Protein AF-A0A6L7TIH6-F1 (afdb_monomer_lite)

Foldseek 3Di:
DDLAAEEALQLLQCCLVVVVVNNPVSVVVVVVHQAYEWAPVSVVVNCVSCVVVVHDDDPVSCVRYDHQDDPDDLVVLLVLLVVVHDDPPRLSVGRSSVVSVCVVVVDAYAYEHPDPVSVVSCVVVPHHHD

Structure (mmCIF, N/CA/C/O backbone):
data_AF-A0A6L7TIH6-F1
#
_entry.id   AF-A0A6L7TIH6-F1
#
loop_
_atom_site.group_PDB
_atom_site.id
_atom_site.type_symbol
_atom_site.label_atom_id
_atom_site.label_alt_id
_atom_site.label_comp_id
_atom_site.label_asym_id
_atom_site.label_entity_id
_atom_site.label_seq_id
_atom_site.pdbx_PDB_ins_code
_atom_site.Cartn_x
_atom_site.Cartn_y
_atom_site.Cartn_z
_atom_site.occupancy
_atom_site.B_iso_or_equiv
_atom_site.auth_seq_id
_atom_site.auth_comp_id
_atom_site.auth_asym_id
_atom_site.auth_atom_id
_atom_site.pdbx_PDB_model_num
ATOM 1 N N . MET A 1 1 ? -12.470 -6.393 -12.446 1.00 64.00 1 MET A N 1
ATOM 2 C CA . MET A 1 1 ? -11.884 -5.828 -11.216 1.00 64.00 1 MET A CA 1
ATOM 3 C C . MET A 1 1 ? -10.918 -6.851 -10.653 1.00 64.00 1 MET A C 1
ATOM 5 O O . MET A 1 1 ? -11.279 -8.028 -10.671 1.00 64.00 1 MET A O 1
ATOM 9 N N . PRO A 1 2 ? -9.730 -6.425 -10.196 1.00 80.62 2 PRO A N 1
ATOM 10 C CA . PRO A 1 2 ? -8.792 -7.288 -9.484 1.00 80.62 2 PRO A CA 1
ATOM 11 C C . PRO A 1 2 ? -9.452 -7.928 -8.258 1.00 80.62 2 PRO A C 1
ATOM 13 O O . PRO A 1 2 ? -10.316 -7.313 -7.638 1.00 80.62 2 PRO A O 1
ATOM 16 N N . LEU A 1 3 ? -9.042 -9.146 -7.899 1.00 90.75 3 LEU A N 1
ATOM 17 C CA . LEU A 1 3 ? -9.462 -9.788 -6.643 1.00 90.75 3 LEU A CA 1
ATOM 18 C C . LEU A 1 3 ? -8.572 -9.383 -5.459 1.00 90.75 3 LEU A C 1
ATOM 20 O O . LEU A 1 3 ? -8.936 -9.607 -4.308 1.00 90.75 3 LEU A O 1
ATOM 24 N N . VAL A 1 4 ? -7.406 -8.805 -5.746 1.00 95.81 4 VAL A N 1
ATOM 25 C CA . VAL A 1 4 ? -6.404 -8.408 -4.760 1.00 95.81 4 VAL A CA 1
ATOM 26 C C . VAL A 1 4 ? -6.201 -6.902 -4.835 1.00 95.81 4 VAL A C 1
ATOM 28 O O . VAL A 1 4 ? -6.096 -6.345 -5.932 1.00 95.81 4 VAL A O 1
ATOM 31 N N . ALA A 1 5 ? -6.108 -6.254 -3.680 1.00 97.00 5 ALA A N 1
ATOM 32 C CA . ALA A 1 5 ? -5.701 -4.861 -3.572 1.00 97.00 5 ALA A CA 1
ATOM 33 C C . ALA A 1 5 ? -4.540 -4.709 -2.591 1.00 97.00 5 ALA A C 1
ATOM 35 O O . ALA A 1 5 ? -4.571 -5.255 -1.489 1.00 97.00 5 ALA A O 1
ATOM 36 N N . TYR A 1 6 ? -3.533 -3.938 -2.993 1.00 97.56 6 TYR A N 1
ATOM 37 C CA . TYR A 1 6 ? -2.537 -3.399 -2.085 1.00 97.56 6 TYR A CA 1
ATOM 38 C C . TYR A 1 6 ? -3.112 -2.162 -1.391 1.00 97.56 6 TYR A C 1
ATOM 40 O O . TYR A 1 6 ? -3.638 -1.276 -2.066 1.00 97.56 6 TYR A O 1
ATOM 48 N N . VAL A 1 7 ? -2.998 -2.087 -0.068 1.00 95.50 7 VAL A N 1
ATOM 49 C CA . VAL A 1 7 ? -3.510 -0.976 0.742 1.00 95.50 7 VAL A CA 1
ATOM 50 C C . VAL A 1 7 ? -2.353 -0.294 1.450 1.00 95.50 7 VAL A C 1
ATOM 52 O O . VAL A 1 7 ? -1.555 -0.950 2.121 1.00 95.50 7 VAL A O 1
ATOM 55 N N . ASP A 1 8 ? -2.266 1.023 1.313 1.00 93.38 8 ASP A N 1
ATOM 56 C CA . ASP A 1 8 ? -1.312 1.834 2.061 1.00 93.38 8 ASP A CA 1
ATOM 57 C C . ASP A 1 8 ? -1.929 2.414 3.360 1.00 93.38 8 ASP A C 1
ATOM 59 O O . ASP A 1 8 ? -3.143 2.325 3.582 1.00 93.38 8 ASP A O 1
ATOM 63 N N . PRO A 1 9 ? -1.119 3.025 4.242 1.00 89.00 9 PRO A N 1
ATOM 64 C CA . PRO A 1 9 ? -1.594 3.552 5.519 1.00 89.00 9 PRO A CA 1
ATOM 65 C C . PRO A 1 9 ? -2.586 4.694 5.363 1.00 89.00 9 PRO A C 1
ATOM 67 O O . PRO A 1 9 ? -3.473 4.840 6.199 1.00 89.00 9 PRO A O 1
ATOM 70 N N . SER A 1 10 ? -2.471 5.493 4.300 1.00 88.94 10 SER A N 1
ATOM 71 C CA . SER A 1 10 ? -3.361 6.634 4.082 1.00 88.94 10 SER A CA 1
ATOM 72 C C . SER A 1 10 ? -4.814 6.194 3.890 1.00 88.94 10 SER A C 1
ATOM 74 O O . SER A 1 10 ? -5.719 6.896 4.328 1.00 88.94 10 SER A O 1
ATOM 76 N N . ALA A 1 11 ? -5.047 5.008 3.317 1.00 86.31 11 ALA A N 1
ATOM 77 C CA . ALA A 1 11 ? -6.380 4.432 3.170 1.00 86.31 11 ALA A CA 1
ATOM 78 C C . ALA A 1 11 ? -6.904 3.735 4.434 1.00 86.31 11 ALA A C 1
ATOM 80 O O . ALA A 1 11 ? -8.117 3.607 4.590 1.00 86.31 11 ALA A O 1
ATOM 81 N N . LEU A 1 12 ? -6.023 3.280 5.330 1.00 85.56 12 LEU A N 1
ATOM 82 C CA . LEU A 1 12 ? -6.430 2.523 6.516 1.00 85.56 12 LEU A CA 1
ATOM 83 C C . LEU A 1 12 ? -6.529 3.384 7.783 1.00 85.56 12 LEU A C 1
ATOM 85 O O . LEU A 1 12 ? -7.417 3.146 8.591 1.00 85.56 12 LEU A O 1
ATOM 89 N N . ILE A 1 13 ? -5.664 4.390 7.959 1.00 84.00 13 ILE A N 1
ATOM 90 C CA . ILE A 1 13 ? -5.604 5.234 9.168 1.00 84.00 13 ILE A CA 1
ATOM 91 C C . ILE A 1 13 ? -6.954 5.908 9.484 1.00 84.00 13 ILE A C 1
ATOM 93 O O . ILE A 1 13 ? -7.424 5.743 10.609 1.00 84.00 13 ILE A O 1
ATOM 97 N N . PRO A 1 14 ? -7.622 6.604 8.541 1.00 81.12 14 PRO A N 1
ATOM 98 C CA . PRO A 1 14 ? -8.901 7.256 8.838 1.00 81.12 14 PRO A CA 1
ATOM 99 C C . PRO A 1 14 ? -10.006 6.254 9.193 1.00 81.12 14 PRO A C 1
ATOM 101 O O . PRO A 1 14 ? -10.886 6.543 10.000 1.00 81.12 14 PRO A O 1
ATOM 104 N N . GLU A 1 15 ? -9.954 5.061 8.596 1.00 79.62 15 GLU A N 1
ATOM 105 C CA . GLU A 1 15 ? -10.907 3.982 8.851 1.00 79.62 15 GLU A CA 1
ATOM 106 C C . GLU A 1 15 ? -10.745 3.418 10.270 1.00 79.62 15 GLU A C 1
ATOM 108 O O . GLU A 1 15 ? -11.729 3.268 10.989 1.00 79.62 15 GLU A O 1
ATOM 113 N N . VAL A 1 16 ? -9.510 3.142 10.699 1.00 80.12 16 VAL A N 1
ATOM 114 C CA . VAL A 1 16 ? -9.244 2.529 12.013 1.00 80.12 16 VAL A CA 1
ATOM 115 C C . VAL A 1 16 ? -9.326 3.523 13.171 1.00 80.12 16 VAL A C 1
ATOM 117 O O . VAL A 1 16 ? -9.663 3.113 14.275 1.00 80.12 16 VAL A O 1
ATOM 120 N N . LEU A 1 17 ? -9.064 4.811 12.924 1.00 81.81 17 LEU A N 1
ATOM 121 C CA . LEU A 1 17 ? -9.207 5.885 13.917 1.00 81.81 17 LEU A CA 1
ATOM 122 C C . LEU A 1 17 ? -10.627 6.474 13.968 1.00 81.81 17 LEU A C 1
ATOM 124 O O . LEU A 1 17 ? -10.874 7.456 14.663 1.00 81.81 17 LEU A O 1
ATOM 128 N N . GLY A 1 18 ? -11.583 5.902 13.231 1.00 72.19 18 GLY A N 1
ATOM 129 C CA . GLY A 1 18 ? -12.979 6.311 13.343 1.00 72.19 18 GLY A CA 1
ATOM 130 C C . GLY A 1 18 ? -13.280 7.704 12.772 1.00 72.19 18 GLY A C 1
ATOM 131 O O . GLY A 1 18 ? -14.244 8.343 13.194 1.00 72.19 18 GLY A O 1
ATOM 132 N N . GLU A 1 19 ? -12.546 8.165 11.755 1.00 75.44 19 GLU A N 1
ATOM 133 C CA . GLU A 1 19 ? -12.805 9.456 11.103 1.00 75.44 19 GLU A CA 1
ATOM 134 C C . GLU A 1 19 ? -14.048 9.384 10.188 1.00 75.44 19 GLU A C 1
ATOM 136 O O . GLU A 1 19 ? -13.972 8.993 9.020 1.00 75.44 19 GLU A O 1
ATOM 141 N N . GLU A 1 20 ? -15.220 9.763 10.718 1.00 61.50 20 GLU A N 1
ATOM 142 C CA . GLU A 1 20 ? -16.544 9.593 10.076 1.00 61.50 20 GLU A CA 1
ATOM 143 C C . GLU A 1 20 ? -16.635 10.114 8.628 1.00 61.50 20 GLU A C 1
ATOM 145 O O . GLU A 1 20 ? -17.363 9.553 7.805 1.00 61.50 20 GLU A O 1
ATOM 150 N N . LEU A 1 21 ? -15.886 11.168 8.288 1.00 59.19 21 LEU A N 1
ATOM 151 C CA . LEU A 1 21 ? -15.917 11.793 6.960 1.00 59.19 21 LEU A CA 1
ATOM 152 C C . LEU A 1 21 ? -15.268 10.935 5.860 1.00 59.19 21 LEU A C 1
ATOM 154 O O . LEU A 1 21 ? -15.596 11.120 4.688 1.00 59.19 21 LEU A O 1
ATOM 158 N N . PHE A 1 22 ? -14.400 9.984 6.216 1.00 59.28 22 PHE A N 1
ATOM 159 C CA . PHE A 1 22 ? -13.648 9.155 5.264 1.00 59.28 22 PHE A CA 1
ATOM 160 C C . PHE A 1 22 ? -14.107 7.693 5.212 1.00 59.28 22 PHE A C 1
ATOM 162 O O . PHE A 1 22 ? -13.798 6.990 4.246 1.00 59.28 22 PHE A O 1
ATOM 169 N N . GLN A 1 23 ? -14.891 7.246 6.195 1.00 63.88 23 GLN A N 1
ATOM 170 C CA . GLN A 1 23 ? -15.275 5.840 6.338 1.00 63.88 23 GLN A CA 1
ATOM 171 C C . GLN A 1 23 ? -16.135 5.338 5.175 1.00 63.88 23 GLN A C 1
ATOM 173 O O . GLN A 1 23 ? -15.832 4.318 4.569 1.00 63.88 23 GLN A O 1
ATOM 178 N N . SER A 1 24 ? -17.201 6.047 4.791 1.00 67.19 24 SER A N 1
ATOM 179 C CA . SER A 1 24 ? -18.211 5.439 3.903 1.00 67.19 24 SER A CA 1
ATOM 180 C C . SER A 1 24 ? -17.708 5.098 2.490 1.00 67.19 24 SER A C 1
ATOM 182 O O . SER A 1 24 ? -18.081 4.059 1.938 1.00 67.19 24 SER A O 1
ATOM 184 N N . SER A 1 25 ? -16.848 5.929 1.892 1.00 78.38 25 SER A N 1
ATOM 185 C CA . SER A 1 25 ? -16.284 5.673 0.561 1.00 78.38 25 SER A CA 1
ATOM 186 C C . SER A 1 25 ? -15.065 4.758 0.609 1.00 78.38 25 SER A C 1
ATOM 188 O O . SER A 1 25 ? -14.938 3.874 -0.237 1.00 78.38 25 SER A O 1
ATOM 190 N N . THR A 1 26 ? -14.181 4.940 1.592 1.00 82.12 26 THR A N 1
ATOM 191 C CA . THR A 1 26 ? -12.942 4.160 1.700 1.00 82.12 26 THR A CA 1
ATOM 192 C C . THR A 1 26 ? -13.233 2.736 2.147 1.00 82.12 26 THR A C 1
ATOM 194 O O . THR A 1 26 ? -12.772 1.802 1.492 1.00 82.12 26 THR A O 1
ATOM 197 N N . ARG A 1 27 ? -14.114 2.545 3.139 1.00 83.81 27 ARG A N 1
ATOM 198 C CA . ARG A 1 27 ? -14.630 1.224 3.521 1.00 83.81 27 ARG A CA 1
ATOM 199 C C . ARG A 1 27 ? -15.182 0.472 2.323 1.00 83.81 27 ARG A C 1
ATOM 201 O O . ARG A 1 27 ? -14.835 -0.679 2.103 1.00 83.81 27 ARG A O 1
ATOM 208 N N . ARG A 1 28 ? -15.994 1.139 1.500 1.00 85.94 28 ARG A N 1
ATOM 209 C CA . ARG A 1 28 ? -16.584 0.521 0.309 1.00 85.94 28 ARG A CA 1
ATOM 210 C C . ARG A 1 28 ? -15.529 0.078 -0.705 1.00 85.94 28 ARG A C 1
ATOM 212 O O . ARG A 1 28 ? -15.711 -0.961 -1.333 1.00 85.94 28 ARG A O 1
ATOM 219 N N . ARG A 1 29 ? -14.454 0.856 -0.875 1.00 88.25 29 ARG A N 1
ATOM 220 C CA . ARG A 1 29 ? -13.315 0.489 -1.735 1.00 88.25 29 ARG A CA 1
ATOM 221 C C . ARG A 1 29 ? -12.580 -0.721 -1.166 1.00 88.25 29 ARG A C 1
ATOM 223 O O . ARG A 1 29 ? -12.276 -1.622 -1.931 1.00 88.25 29 ARG A O 1
ATOM 230 N N . LEU A 1 30 ? -12.351 -0.771 0.147 1.00 89.75 30 LEU A N 1
ATOM 231 C CA . LEU A 1 30 ? -11.704 -1.903 0.820 1.00 89.75 30 LEU A CA 1
ATOM 232 C C . LEU A 1 30 ? -12.559 -3.180 0.738 1.00 89.75 30 LEU A C 1
ATOM 234 O O . LEU A 1 30 ? -12.074 -4.217 0.297 1.00 89.75 30 LEU A O 1
ATOM 238 N N . ASP A 1 31 ? -13.849 -3.090 1.067 1.00 90.25 31 ASP A N 1
ATOM 239 C CA . ASP A 1 31 ? -14.795 -4.216 1.057 1.00 90.25 31 ASP A CA 1
ATOM 240 C C . ASP A 1 31 ? -15.034 -4.790 -0.357 1.00 90.25 31 ASP A C 1
ATOM 242 O O . ASP A 1 31 ? -15.547 -5.901 -0.503 1.00 90.25 31 ASP A O 1
ATOM 246 N N . ALA A 1 32 ? -14.669 -4.056 -1.417 1.00 92.06 32 ALA A N 1
ATOM 247 C CA . ALA A 1 32 ? -14.768 -4.535 -2.795 1.00 92.06 32 ALA A CA 1
ATOM 248 C C . ALA A 1 32 ? -13.736 -5.626 -3.136 1.00 92.06 32 ALA A C 1
ATOM 250 O O . ALA A 1 32 ? -13.897 -6.309 -4.152 1.00 92.06 32 ALA A O 1
ATOM 25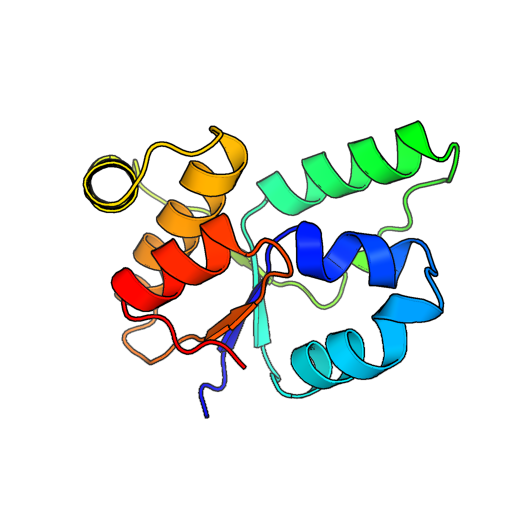1 N N . PHE A 1 33 ? -12.697 -5.802 -2.312 1.00 94.06 33 PHE A N 1
ATOM 252 C CA . PHE A 1 33 ? -11.631 -6.770 -2.552 1.00 94.06 33 PHE A CA 1
ATOM 253 C C . PHE A 1 33 ? -11.648 -7.874 -1.490 1.00 94.06 33 PHE A C 1
ATOM 255 O O . PHE A 1 33 ? -11.516 -7.590 -0.301 1.00 94.06 33 PHE A O 1
ATOM 262 N N . PRO A 1 34 ? -11.747 -9.155 -1.889 1.00 93.19 34 PRO A N 1
ATOM 263 C CA . PRO A 1 34 ? -11.678 -10.268 -0.943 1.00 93.19 34 PRO A CA 1
ATOM 264 C C . PRO A 1 34 ? -10.287 -10.446 -0.318 1.00 93.19 34 PRO A C 1
ATOM 266 O O . PRO A 1 34 ? -10.161 -11.112 0.710 1.00 93.19 34 PRO A O 1
ATOM 269 N N . HIS A 1 35 ? -9.242 -9.890 -0.938 1.00 95.31 35 HIS A N 1
ATOM 270 C CA . HIS A 1 35 ? -7.864 -10.011 -0.478 1.00 95.31 35 HIS A CA 1
ATOM 271 C C . HIS A 1 35 ? -7.197 -8.638 -0.417 1.00 95.31 35 HIS A C 1
ATOM 273 O O . HIS A 1 35 ? -6.866 -8.045 -1.446 1.00 95.31 35 HIS A O 1
ATOM 279 N N . LEU A 1 36 ? -6.981 -8.154 0.803 1.00 96.25 36 LEU A N 1
ATOM 280 C CA . LEU A 1 36 ? -6.238 -6.931 1.076 1.00 96.25 36 LEU A CA 1
ATOM 281 C C . LEU A 1 36 ? -4.816 -7.299 1.491 1.00 96.25 36 LEU A C 1
ATOM 283 O O . LEU A 1 36 ? -4.614 -8.131 2.376 1.00 96.25 36 LEU A O 1
ATOM 287 N N . MET A 1 37 ? -3.837 -6.685 0.837 1.00 97.25 37 MET A N 1
ATOM 288 C CA . MET A 1 37 ? -2.418 -6.942 1.048 1.00 97.25 37 MET A CA 1
ATOM 289 C C . MET A 1 37 ? -1.706 -5.649 1.432 1.00 97.25 37 MET A C 1
ATOM 291 O O . MET A 1 37 ? -2.071 -4.577 0.955 1.00 97.25 37 MET A O 1
ATOM 295 N N . SER A 1 38 ? -0.658 -5.732 2.245 1.00 97.69 38 SER A N 1
ATOM 296 C CA . SER A 1 38 ? 0.240 -4.595 2.475 1.00 97.69 38 SER A CA 1
ATOM 297 C C . SER A 1 38 ? 1.641 -5.045 2.884 1.00 97.69 38 SER A C 1
ATOM 299 O O . SER A 1 38 ? 1.880 -6.231 3.116 1.00 97.69 38 SER A O 1
ATOM 301 N N . SER A 1 39 ? 2.584 -4.107 2.955 1.00 96.38 39 SER A N 1
ATOM 302 C CA . SER A 1 39 ? 3.874 -4.350 3.608 1.00 96.38 39 SER A CA 1
ATOM 303 C C . SER A 1 39 ? 3.688 -4.397 5.126 1.00 96.38 39 SER A C 1
ATOM 305 O O . SER A 1 39 ? 2.778 -3.782 5.674 1.00 96.38 39 SER A O 1
ATOM 307 N N . ASP A 1 40 ? 4.588 -5.081 5.823 1.00 91.06 40 ASP A N 1
ATOM 308 C CA . ASP A 1 40 ? 4.678 -5.041 7.289 1.00 91.06 40 ASP A CA 1
ATOM 309 C C . ASP A 1 40 ? 4.975 -3.632 7.840 1.00 91.06 40 ASP A C 1
ATOM 311 O O . ASP A 1 40 ? 4.678 -3.329 8.996 1.00 91.06 40 ASP A O 1
ATOM 315 N N . PHE A 1 41 ? 5.494 -2.739 6.994 1.00 94.19 41 PHE A N 1
ATOM 316 C CA . PHE A 1 41 ? 5.704 -1.331 7.321 1.00 94.19 41 PHE A CA 1
ATOM 317 C C . PHE A 1 41 ? 4.400 -0.594 7.671 1.00 94.19 41 PHE A C 1
ATOM 319 O O . PHE A 1 41 ? 4.409 0.247 8.572 1.00 94.19 41 PHE A O 1
ATOM 326 N N . LEU A 1 42 ? 3.272 -0.995 7.068 1.00 94.69 42 LEU A N 1
ATOM 327 C CA . LEU A 1 42 ? 1.946 -0.459 7.389 1.00 94.69 42 LEU A CA 1
ATOM 328 C C . LEU A 1 42 ? 1.633 -0.574 8.889 1.00 94.69 42 LEU A C 1
ATOM 330 O O . LEU A 1 42 ? 1.110 0.367 9.481 1.00 94.69 42 LEU A O 1
ATOM 334 N N . GLU A 1 43 ? 1.957 -1.702 9.532 1.00 93.38 43 GLU A N 1
ATOM 335 C CA . GLU A 1 43 ? 1.675 -1.879 10.962 1.00 93.38 43 GLU A CA 1
ATOM 336 C C . GLU A 1 43 ? 2.464 -0.876 11.815 1.00 93.38 43 GLU A C 1
ATOM 338 O O . GLU A 1 43 ? 1.932 -0.320 12.780 1.00 93.38 43 GLU A O 1
ATOM 343 N N . ALA A 1 44 ? 3.719 -0.604 11.450 1.00 93.19 44 ALA A N 1
ATOM 344 C CA . ALA A 1 44 ? 4.534 0.386 12.145 1.00 93.19 44 ALA A CA 1
ATOM 345 C C . ALA A 1 44 ? 3.919 1.789 12.032 1.00 93.19 44 ALA A C 1
ATOM 347 O O . ALA A 1 44 ? 3.835 2.504 13.033 1.00 93.19 44 ALA A O 1
ATOM 348 N N . GLU A 1 45 ? 3.439 2.165 10.848 1.00 95.12 45 GLU A N 1
ATOM 349 C CA . GLU A 1 45 ? 2.789 3.458 10.620 1.00 95.12 45 GLU A CA 1
ATOM 350 C C . GLU A 1 45 ? 1.473 3.589 11.384 1.00 95.12 45 GLU A C 1
ATOM 352 O O . GLU A 1 45 ? 1.241 4.615 12.026 1.00 95.12 45 GLU A O 1
ATOM 357 N N . LEU A 1 46 ? 0.657 2.533 11.412 1.00 93.25 46 LEU A N 1
ATOM 358 C CA . LEU A 1 46 ? -0.566 2.510 12.211 1.00 93.25 46 LEU A CA 1
ATOM 359 C C . LEU A 1 46 ? -0.251 2.671 13.698 1.00 93.25 46 LEU A C 1
ATOM 361 O O . LEU A 1 46 ? -0.828 3.526 14.361 1.00 93.25 46 LEU A O 1
ATOM 365 N N . ARG A 1 47 ? 0.715 1.922 14.236 1.00 93.31 47 ARG A N 1
ATOM 366 C CA . ARG A 1 47 ? 1.117 2.049 15.647 1.00 93.31 47 ARG A CA 1
ATOM 367 C C . ARG A 1 47 ? 1.588 3.462 15.993 1.00 93.31 47 ARG A C 1
ATOM 369 O O . ARG A 1 47 ? 1.292 3.948 17.084 1.00 93.31 47 ARG A O 1
ATOM 376 N N . VAL A 1 48 ? 2.298 4.129 15.081 1.00 93.81 48 VAL A N 1
ATOM 377 C CA . VAL A 1 48 ? 2.696 5.536 15.245 1.00 93.81 48 VAL A CA 1
ATOM 378 C C . VAL A 1 48 ? 1.476 6.459 15.235 1.00 93.81 48 VAL A C 1
ATOM 380 O O . VAL A 1 48 ? 1.401 7.347 16.084 1.00 93.81 48 VAL A O 1
ATOM 383 N N . ALA A 1 49 ? 0.517 6.241 14.332 1.00 92.12 49 ALA A N 1
ATOM 384 C CA . ALA A 1 49 ? -0.720 7.017 14.268 1.00 92.12 49 ALA A CA 1
ATOM 385 C C . ALA A 1 49 ? -1.543 6.882 15.562 1.00 92.12 49 ALA A C 1
ATOM 387 O O . ALA A 1 49 ? -1.809 7.889 16.210 1.00 92.12 49 ALA A O 1
ATOM 388 N N . PHE A 1 50 ? -1.820 5.656 16.019 1.00 92.12 50 PHE A N 1
ATOM 389 C CA . PHE A 1 50 ? -2.502 5.400 17.298 1.00 92.12 50 PHE A CA 1
ATOM 390 C C . PHE A 1 50 ? -1.778 6.062 18.472 1.00 92.12 50 PHE A C 1
ATOM 392 O O . PHE A 1 50 ? -2.386 6.733 19.304 1.00 92.12 50 PHE A O 1
ATOM 399 N N . LYS A 1 51 ? -0.442 5.954 18.513 1.00 94.31 51 LYS A N 1
ATOM 400 C CA . LYS A 1 51 ? 0.347 6.594 19.568 1.00 94.31 51 LYS A CA 1
ATOM 401 C C . LYS A 1 51 ? 0.218 8.119 19.554 1.00 94.31 51 LYS A C 1
ATOM 403 O O . LYS A 1 51 ? 0.216 8.722 20.629 1.00 94.31 51 LYS A O 1
ATOM 408 N N . ARG A 1 52 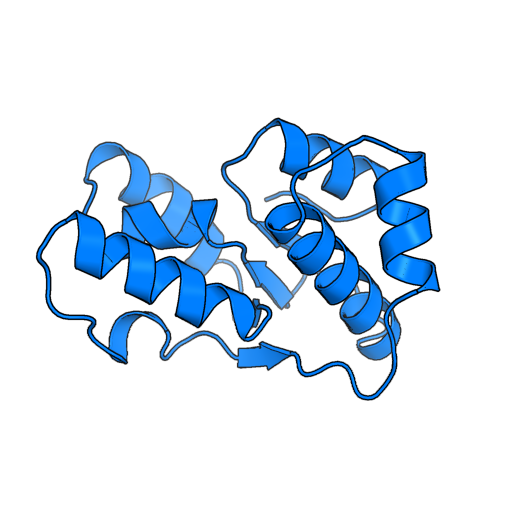? 0.145 8.734 18.369 1.00 93.00 52 ARG A N 1
ATOM 409 C CA . ARG A 1 52 ? -0.037 10.182 18.199 1.00 93.00 52 ARG A CA 1
ATOM 410 C C . ARG A 1 52 ? -1.408 10.633 18.699 1.00 93.00 52 ARG A C 1
ATOM 412 O O . ARG A 1 52 ? -1.466 11.640 19.399 1.00 93.00 52 ARG A O 1
ATOM 419 N N . GLU A 1 53 ? -2.448 9.855 18.414 1.00 91.25 53 GLU A N 1
ATOM 420 C CA . GLU A 1 53 ? -3.820 10.123 18.870 1.00 91.25 53 GLU A CA 1
ATOM 421 C C . GLU A 1 53 ? -4.083 9.687 20.324 1.00 91.25 53 GLU A C 1
ATOM 423 O O . GLU A 1 53 ? -5.158 9.920 20.862 1.00 91.25 53 GLU A O 1
ATOM 428 N N . GLN A 1 54 ? -3.075 9.125 21.003 1.00 93.38 54 GLN A N 1
ATOM 429 C CA . GLN A 1 54 ? -3.173 8.618 22.379 1.00 93.38 54 GLN A CA 1
ATOM 430 C C . GLN A 1 54 ? -4.192 7.481 22.543 1.00 93.38 54 GLN A C 1
ATOM 432 O O . GLN A 1 54 ? -4.753 7.295 23.622 1.00 93.38 54 GLN A O 1
ATOM 437 N N . GLU A 1 55 ? -4.372 6.690 21.490 1.00 91.25 55 GLU A N 1
ATOM 438 C CA . GLU A 1 55 ? -5.220 5.505 21.481 1.00 91.25 55 GLU A CA 1
ATOM 439 C C . GLU A 1 55 ? -4.388 4.222 21.608 1.00 91.25 55 GLU A C 1
ATOM 441 O O . GLU A 1 55 ? -3.207 4.167 21.238 1.00 91.25 55 GLU A O 1
ATOM 446 N N . ASP A 1 56 ? -5.011 3.168 22.131 1.00 91.12 56 ASP A N 1
ATOM 447 C CA . ASP A 1 56 ? -4.403 1.843 22.192 1.00 91.12 56 ASP A CA 1
ATOM 448 C C . ASP A 1 56 ? -4.545 1.141 20.839 1.00 91.12 56 ASP A C 1
ATOM 450 O O . ASP A 1 56 ? -5.637 1.032 20.286 1.00 91.12 56 ASP A O 1
ATOM 454 N N . PHE A 1 57 ? -3.433 0.630 20.309 1.00 90.56 57 PHE A N 1
ATOM 455 C CA . PHE A 1 57 ? -3.449 -0.112 19.051 1.00 90.56 57 PHE A CA 1
ATOM 456 C C . PHE A 1 57 ? -4.183 -1.447 19.214 1.00 90.56 57 PHE A C 1
ATOM 458 O O . PHE A 1 57 ? -3.673 -2.370 19.858 1.00 90.56 57 PHE A O 1
ATOM 465 N N . ASP A 1 58 ? -5.343 -1.568 18.573 1.00 86.81 58 ASP A N 1
ATOM 466 C CA . ASP A 1 58 ? -6.070 -2.827 18.471 1.00 86.81 58 ASP A CA 1
ATOM 467 C C . ASP A 1 58 ? -5.571 -3.641 17.271 1.00 86.81 58 ASP A C 1
ATOM 469 O O . ASP A 1 58 ? -5.712 -3.240 16.115 1.00 86.81 58 ASP A O 1
ATOM 473 N N . THR A 1 59 ? -5.038 -4.833 17.543 1.00 87.44 59 THR A N 1
ATOM 474 C CA . THR A 1 59 ? -4.613 -5.796 16.514 1.00 87.44 59 THR A CA 1
ATOM 475 C C . THR A 1 59 ? -5.736 -6.222 15.564 1.00 87.44 59 THR A C 1
ATOM 477 O O . THR A 1 59 ? -5.453 -6.654 14.445 1.00 87.44 59 THR A O 1
ATOM 480 N N . SER A 1 60 ? -7.006 -6.086 15.963 1.00 88.88 60 SER A N 1
ATOM 481 C CA . SER A 1 60 ? -8.145 -6.355 15.083 1.00 88.88 60 SER A CA 1
ATOM 482 C C . SER A 1 60 ? -8.175 -5.416 13.866 1.00 88.88 60 SER A C 1
ATOM 484 O O . SER A 1 60 ? -8.607 -5.841 12.791 1.00 88.88 60 SER A O 1
ATOM 486 N N . SER A 1 61 ? -7.596 -4.213 13.993 1.00 84.75 61 SER A N 1
ATOM 487 C CA . SER A 1 61 ? -7.512 -3.175 12.951 1.00 84.75 61 SER A CA 1
ATOM 488 C C . SER A 1 61 ? -6.774 -3.616 11.686 1.00 84.75 61 SER A C 1
ATOM 490 O O . SER A 1 61 ? -6.962 -3.028 10.627 1.00 84.75 61 SER A O 1
ATOM 492 N N . VAL A 1 62 ? -5.934 -4.652 11.780 1.00 90.06 62 VAL A N 1
ATOM 493 C CA . VAL A 1 62 ? -5.155 -5.201 10.655 1.00 90.06 62 VAL A CA 1
ATOM 494 C C . VAL A 1 62 ? -5.460 -6.674 10.382 1.00 90.06 62 VAL A C 1
ATOM 496 O O . VAL A 1 62 ? -4.801 -7.306 9.564 1.00 90.06 62 VAL A O 1
ATOM 499 N N . SER A 1 63 ? -6.470 -7.244 11.044 1.00 89.31 63 SER A N 1
ATOM 500 C CA . SER A 1 63 ? -6.773 -8.683 10.974 1.00 89.31 63 SER A CA 1
ATOM 501 C C . SER A 1 63 ? -7.209 -9.178 9.587 1.00 89.31 63 SER A C 1
ATOM 503 O O . SER A 1 63 ? -7.079 -10.365 9.293 1.00 89.31 63 SER A O 1
ATOM 505 N N . SER A 1 64 ? -7.708 -8.283 8.732 1.00 90.44 64 SER A N 1
ATOM 506 C CA . SER A 1 64 ? -8.093 -8.568 7.346 1.00 90.44 64 SER A CA 1
ATOM 507 C C . SER A 1 64 ? -6.958 -8.375 6.335 1.00 90.44 64 SER A C 1
ATOM 509 O O . SER A 1 64 ? -7.138 -8.704 5.161 1.00 90.44 64 SER A O 1
ATOM 511 N N . ILE A 1 65 ? -5.808 -7.845 6.766 1.00 94.81 65 ILE A N 1
ATOM 512 C CA . ILE A 1 65 ? -4.656 -7.575 5.906 1.00 94.81 65 ILE A CA 1
ATOM 513 C C . ILE A 1 65 ? -3.729 -8.788 5.913 1.00 94.81 65 ILE A C 1
ATOM 515 O O . ILE A 1 65 ? -3.296 -9.263 6.964 1.00 94.81 65 ILE A O 1
ATOM 519 N N . ALA A 1 66 ? -3.384 -9.273 4.725 1.00 95.88 66 ALA A N 1
ATOM 520 C CA . ALA A 1 66 ? -2.300 -10.225 4.550 1.00 95.88 66 ALA A CA 1
ATOM 521 C C . ALA A 1 66 ? -0.985 -9.495 4.231 1.00 95.88 66 ALA A C 1
ATOM 523 O O . ALA A 1 66 ? -0.934 -8.513 3.491 1.00 95.88 66 ALA A O 1
ATOM 524 N N . TRP A 1 67 ? 0.102 -9.988 4.817 1.00 96.69 67 TRP A N 1
ATOM 525 C CA . TRP A 1 67 ? 1.389 -9.300 4.816 1.00 96.69 67 TRP A CA 1
ATOM 526 C C . TRP A 1 67 ? 2.303 -9.797 3.700 1.00 96.69 67 TRP A C 1
ATOM 528 O O . TRP A 1 67 ? 2.503 -11.003 3.524 1.00 96.69 67 TRP A O 1
ATOM 538 N N . ILE A 1 68 ? 2.897 -8.859 2.971 1.00 97.19 68 ILE A N 1
ATOM 539 C CA . ILE A 1 68 ? 3.907 -9.125 1.952 1.00 97.19 68 ILE A CA 1
ATOM 540 C C . ILE A 1 68 ? 5.288 -8.981 2.588 1.00 97.19 68 ILE A C 1
ATOM 542 O O . ILE A 1 68 ? 5.654 -7.907 3.060 1.00 97.19 68 ILE A O 1
ATOM 546 N N . PHE A 1 69 ? 6.077 -10.053 2.516 1.00 95.75 69 PHE A N 1
ATOM 547 C CA . PHE A 1 69 ? 7.475 -10.076 2.940 1.00 95.75 69 PHE A CA 1
ATOM 548 C C . PHE A 1 69 ? 8.373 -10.343 1.728 1.00 95.75 69 PHE A C 1
ATOM 550 O O . PHE A 1 69 ? 8.490 -11.497 1.297 1.00 95.75 69 PHE A O 1
ATOM 557 N N . PRO A 1 70 ? 9.001 -9.306 1.144 1.00 95.12 70 PRO A N 1
ATOM 558 C CA . PRO A 1 70 ? 9.923 -9.492 0.035 1.00 95.12 70 PRO A CA 1
ATOM 559 C C . PRO A 1 70 ? 11.070 -10.427 0.426 1.00 95.12 70 PRO A C 1
ATOM 561 O O . PRO A 1 70 ? 11.815 -10.176 1.370 1.00 95.12 70 PRO A O 1
ATOM 564 N N . ASN A 1 71 ? 11.235 -11.518 -0.321 1.00 94.81 71 ASN A N 1
ATOM 565 C CA . ASN A 1 71 ? 12.294 -12.509 -0.089 1.00 94.81 71 ASN A CA 1
ATOM 566 C C . ASN A 1 71 ? 13.634 -12.127 -0.745 1.00 94.81 71 ASN A C 1
ATOM 568 O O . ASN A 1 71 ? 14.590 -12.904 -0.728 1.00 94.81 71 ASN A O 1
ATOM 572 N N . ARG A 1 72 ? 13.695 -10.937 -1.341 1.00 96.31 72 ARG A N 1
ATOM 573 C CA . ARG A 1 72 ? 14.881 -10.331 -1.934 1.00 96.31 72 ARG A CA 1
ATOM 574 C C . ARG A 1 72 ? 14.846 -8.824 -1.731 1.00 96.31 72 ARG A C 1
ATOM 576 O O . ARG A 1 72 ? 13.819 -8.246 -1.386 1.00 96.31 72 ARG A O 1
ATOM 583 N N . ARG A 1 73 ? 15.978 -8.184 -2.012 1.00 97.31 73 ARG A N 1
ATOM 584 C CA . ARG A 1 73 ? 16.036 -6.727 -2.126 1.00 97.31 73 ARG A CA 1
ATOM 585 C C . ARG A 1 73 ? 15.104 -6.248 -3.245 1.00 97.31 73 ARG A C 1
ATOM 587 O O . ARG A 1 73 ? 14.984 -6.912 -4.278 1.00 97.31 73 ARG A O 1
ATOM 594 N N . MET A 1 74 ? 14.489 -5.088 -3.034 1.00 97.44 74 MET A N 1
ATOM 595 C CA . MET A 1 74 ? 13.579 -4.438 -3.985 1.00 97.44 74 MET A CA 1
ATOM 596 C C . MET A 1 74 ? 14.271 -3.314 -4.776 1.00 97.44 74 MET A C 1
ATOM 598 O O . MET A 1 74 ? 13.687 -2.264 -5.022 1.00 97.44 74 MET A O 1
ATOM 602 N N . ASP A 1 75 ? 15.563 -3.477 -5.092 1.00 97.94 75 ASP A N 1
ATOM 603 C CA . ASP A 1 75 ? 16.369 -2.410 -5.705 1.00 97.94 75 ASP A CA 1
ATOM 604 C C . ASP A 1 75 ? 15.788 -1.966 -7.062 1.00 97.94 75 ASP A C 1
ATOM 606 O O . ASP A 1 75 ? 15.731 -0.772 -7.349 1.00 97.94 75 ASP A O 1
ATOM 610 N N . ALA A 1 76 ? 15.309 -2.919 -7.871 1.00 97.81 76 ALA A N 1
ATOM 611 C CA . ALA A 1 76 ? 14.716 -2.642 -9.178 1.00 97.81 76 ALA A CA 1
ATOM 612 C C . ALA A 1 76 ? 13.367 -1.919 -9.058 1.00 97.81 76 ALA A C 1
ATOM 614 O O . ALA A 1 76 ? 13.088 -0.988 -9.808 1.00 97.81 76 ALA A O 1
ATOM 615 N N . GLU A 1 77 ? 12.536 -2.317 -8.100 1.00 98.38 77 GLU A N 1
ATOM 616 C CA . GLU A 1 77 ? 11.232 -1.711 -7.862 1.00 98.38 77 GLU A CA 1
ATOM 617 C C . GLU A 1 77 ? 11.368 -0.297 -7.309 1.00 98.38 77 GLU A C 1
ATOM 619 O O . GLU A 1 77 ? 10.712 0.616 -7.802 1.00 98.38 77 GLU A O 1
ATOM 624 N N . MET A 1 78 ? 12.260 -0.094 -6.334 1.00 98.50 78 MET A N 1
ATOM 625 C CA . MET A 1 78 ? 12.541 1.236 -5.794 1.00 98.50 78 MET A CA 1
ATOM 626 C C . MET A 1 78 ? 13.080 2.174 -6.879 1.00 98.50 78 MET A C 1
ATOM 628 O O . MET A 1 78 ? 12.647 3.321 -6.949 1.00 98.50 78 MET A O 1
ATOM 632 N N . ALA A 1 79 ? 13.970 1.689 -7.755 1.00 98.12 79 ALA A N 1
ATOM 633 C CA . ALA A 1 79 ? 14.455 2.472 -8.890 1.00 98.12 79 ALA A CA 1
ATOM 634 C C . ALA A 1 79 ? 13.309 2.882 -9.829 1.00 98.12 79 ALA A C 1
ATOM 636 O O . ALA A 1 79 ? 13.177 4.063 -10.129 1.00 98.12 79 ALA A O 1
ATOM 637 N N . ARG A 1 80 ? 12.428 1.945 -10.210 1.00 97.94 80 ARG A N 1
ATOM 638 C CA . ARG A 1 80 ? 11.262 2.229 -11.070 1.00 97.94 80 ARG A CA 1
ATOM 639 C C . ARG A 1 80 ? 10.305 3.256 -10.462 1.00 97.94 80 ARG A C 1
ATOM 641 O O . ARG A 1 80 ? 9.778 4.094 -11.182 1.00 97.94 80 ARG A O 1
ATOM 648 N N . VAL A 1 81 ? 10.076 3.206 -9.150 1.00 98.06 81 VAL A N 1
ATOM 649 C CA . VAL A 1 81 ? 9.248 4.207 -8.453 1.00 98.06 81 VAL A CA 1
ATOM 650 C C . VAL A 1 81 ? 9.893 5.594 -8.536 1.00 98.06 81 VAL A C 1
ATOM 652 O O . VAL A 1 81 ? 9.224 6.576 -8.855 1.00 98.06 81 VAL A O 1
ATOM 655 N N . LEU A 1 82 ? 11.197 5.670 -8.270 1.00 97.75 82 LEU A N 1
ATOM 656 C CA . LEU A 1 82 ? 11.948 6.927 -8.228 1.00 97.75 82 LEU A CA 1
ATOM 657 C C . LEU A 1 82 ? 12.231 7.524 -9.615 1.00 97.75 82 LEU A C 1
ATOM 659 O O . LEU A 1 82 ? 12.505 8.718 -9.708 1.00 97.75 82 LEU A O 1
ATOM 663 N N . GLU A 1 83 ? 12.141 6.732 -10.685 1.00 97.81 83 GLU A N 1
ATOM 664 C CA . GLU A 1 83 ? 12.169 7.230 -12.068 1.00 97.81 83 GLU A CA 1
ATOM 665 C C . GLU A 1 83 ? 10.957 8.117 -12.397 1.00 97.81 83 GLU A C 1
ATOM 667 O O . GLU A 1 83 ? 11.065 8.993 -13.254 1.00 97.81 83 GLU A O 1
ATOM 672 N N . ILE A 1 84 ? 9.824 7.913 -11.715 1.00 97.56 84 ILE A N 1
ATOM 673 C CA . ILE A 1 84 ? 8.582 8.663 -11.943 1.00 97.56 84 ILE A CA 1
ATOM 674 C C . ILE A 1 84 ? 8.539 9.931 -11.083 1.00 97.56 84 ILE A C 1
ATOM 676 O O . ILE A 1 84 ? 8.282 11.022 -11.588 1.00 97.56 84 ILE A O 1
ATOM 680 N N . SER A 1 85 ? 8.775 9.804 -9.773 1.00 95.75 85 SER A N 1
ATOM 681 C CA . SER A 1 85 ? 8.717 10.936 -8.843 1.00 95.75 85 SER A CA 1
ATOM 682 C C . SER A 1 85 ? 9.607 10.718 -7.628 1.00 95.75 85 SER A C 1
ATOM 684 O O . SER A 1 85 ? 9.727 9.612 -7.102 1.00 95.75 85 SER A O 1
ATOM 686 N N . GLU A 1 86 ? 10.136 11.819 -7.097 1.00 94.81 86 GLU A N 1
ATOM 687 C CA . GLU A 1 86 ? 10.658 11.842 -5.735 1.00 94.81 86 GLU A CA 1
ATOM 688 C C . GLU A 1 86 ? 9.492 11.697 -4.744 1.00 94.81 86 GLU A C 1
ATOM 690 O O . GLU A 1 86 ? 8.474 12.389 -4.849 1.00 94.81 86 GLU A O 1
ATOM 695 N N . LEU A 1 87 ? 9.623 10.760 -3.806 1.00 95.25 87 LEU A N 1
ATOM 696 C CA . LEU A 1 87 ? 8.622 10.420 -2.797 1.00 95.25 87 LEU A CA 1
ATOM 697 C C . LEU A 1 87 ? 9.306 10.200 -1.444 1.00 95.25 87 LEU A C 1
ATOM 699 O O . LEU A 1 87 ? 10.513 9.964 -1.370 1.00 95.25 87 LEU A O 1
ATOM 703 N N . SER A 1 88 ? 8.531 10.237 -0.357 1.00 95.81 88 SER A N 1
ATOM 704 C CA . SER A 1 88 ? 9.066 9.876 0.958 1.00 95.81 88 SER A CA 1
ATOM 705 C C . SER A 1 88 ? 9.472 8.391 0.997 1.00 95.81 88 SER A C 1
ATOM 707 O O . SER A 1 88 ? 8.885 7.576 0.278 1.00 95.81 88 SER A O 1
ATOM 709 N N . PRO A 1 89 ? 10.424 7.997 1.865 1.00 96.44 89 PRO A N 1
ATOM 710 C CA . PRO A 1 89 ? 10.862 6.603 1.966 1.00 96.44 89 PRO A CA 1
ATOM 711 C C . PRO A 1 89 ? 9.719 5.605 2.201 1.00 96.44 89 PRO A C 1
ATOM 713 O O . PRO A 1 89 ? 9.733 4.522 1.626 1.00 96.44 89 PRO A O 1
ATOM 716 N N . ALA A 1 90 ? 8.710 5.988 2.990 1.00 95.31 90 ALA A N 1
AT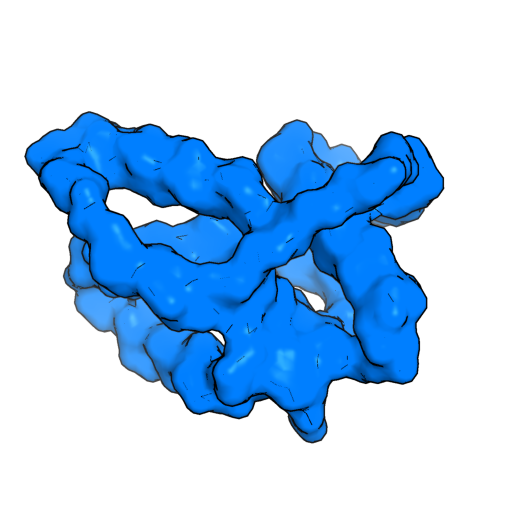OM 717 C CA . ALA A 1 90 ? 7.521 5.175 3.247 1.00 95.31 90 ALA A CA 1
ATOM 718 C C . ALA A 1 90 ? 6.732 4.892 1.959 1.00 95.31 90 ALA A C 1
ATOM 720 O O . ALA A 1 90 ? 6.456 3.742 1.625 1.00 95.31 90 ALA A O 1
ATOM 721 N N . ARG A 1 91 ? 6.441 5.939 1.177 1.00 96.44 91 ARG A N 1
ATOM 722 C CA . ARG A 1 91 ? 5.699 5.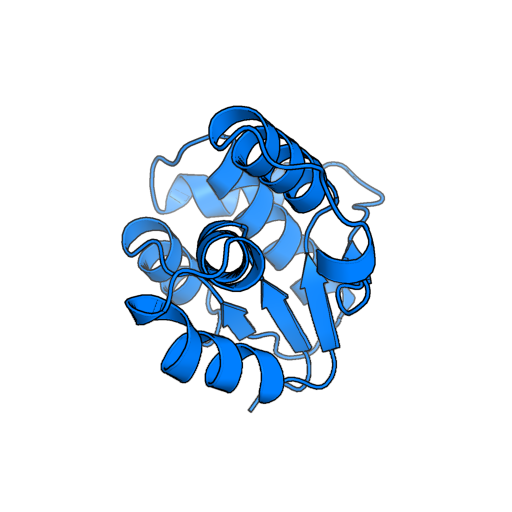806 -0.084 1.00 96.44 91 ARG A CA 1
ATOM 723 C C . ARG A 1 91 ? 6.481 4.993 -1.117 1.00 96.44 91 ARG A C 1
ATOM 725 O O . ARG A 1 91 ? 5.902 4.146 -1.796 1.00 96.44 91 ARG A O 1
ATOM 732 N N . VAL A 1 92 ? 7.801 5.200 -1.196 1.00 97.94 92 VAL A N 1
ATOM 733 C CA . VAL A 1 92 ? 8.689 4.375 -2.034 1.00 97.94 92 VAL A CA 1
ATOM 734 C C . VAL A 1 92 ? 8.602 2.909 -1.620 1.00 97.94 92 VAL A C 1
ATOM 736 O O . VAL A 1 92 ? 8.454 2.044 -2.479 1.00 97.94 92 VAL A O 1
ATOM 739 N N . TRP A 1 93 ? 8.640 2.624 -0.316 1.00 97.69 93 TRP A N 1
ATOM 740 C CA . TRP A 1 93 ? 8.551 1.262 0.204 1.00 97.69 93 TRP A CA 1
ATOM 741 C C . TRP A 1 93 ? 7.225 0.582 -0.153 1.00 97.69 93 TRP A C 1
ATOM 743 O O . TRP A 1 93 ? 7.233 -0.562 -0.614 1.00 97.69 93 TRP A O 1
ATOM 753 N N . HIS A 1 94 ? 6.094 1.278 -0.006 1.00 98.06 94 HIS A N 1
ATOM 754 C CA . HIS A 1 94 ? 4.779 0.736 -0.360 1.00 98.06 94 HIS A CA 1
ATOM 755 C C . HIS A 1 94 ? 4.654 0.417 -1.849 1.00 98.06 94 HIS A C 1
ATOM 757 O O . HIS A 1 94 ? 4.301 -0.707 -2.210 1.00 98.06 94 HIS A O 1
ATOM 763 N N . LEU A 1 95 ? 4.994 1.369 -2.720 1.00 98.12 95 LEU A N 1
ATOM 764 C CA . LEU A 1 95 ? 4.925 1.165 -4.168 1.00 98.12 95 LEU A CA 1
ATOM 765 C C . LEU A 1 95 ? 5.902 0.078 -4.635 1.00 98.12 95 LEU A C 1
ATOM 767 O O . LEU A 1 95 ? 5.538 -0.762 -5.457 1.00 98.12 95 LEU A O 1
ATOM 771 N N . ALA A 1 96 ? 7.114 0.040 -4.075 1.00 98.19 96 ALA A N 1
ATOM 772 C CA . ALA A 1 96 ? 8.088 -0.995 -4.399 1.00 98.19 96 ALA A CA 1
ATOM 773 C C . ALA A 1 96 ? 7.613 -2.389 -3.961 1.00 98.19 96 ALA A C 1
ATOM 775 O O . ALA A 1 96 ? 7.741 -3.352 -4.716 1.00 98.19 96 ALA A O 1
ATOM 776 N N . THR A 1 97 ? 7.000 -2.494 -2.778 1.00 98.38 97 THR A N 1
ATOM 777 C CA . THR A 1 97 ? 6.420 -3.754 -2.290 1.00 98.38 97 THR A CA 1
ATOM 778 C C . THR A 1 97 ? 5.253 -4.204 -3.164 1.00 98.38 97 THR A C 1
ATOM 780 O O . THR A 1 97 ? 5.142 -5.390 -3.483 1.00 98.38 97 THR A O 1
ATOM 783 N N . ALA A 1 98 ? 4.397 -3.272 -3.588 1.00 97.94 98 ALA A N 1
ATOM 784 C CA . ALA A 1 98 ? 3.298 -3.568 -4.495 1.00 97.94 98 ALA A CA 1
ATOM 785 C C . ALA A 1 98 ? 3.803 -4.060 -5.860 1.00 97.94 98 ALA A C 1
ATOM 787 O O . ALA A 1 98 ? 3.282 -5.047 -6.377 1.00 97.94 98 ALA A O 1
ATOM 788 N N . LEU A 1 99 ? 4.849 -3.438 -6.418 1.00 97.44 99 LEU A N 1
ATOM 789 C CA . LEU A 1 99 ? 5.488 -3.894 -7.658 1.00 97.44 99 LEU A CA 1
ATOM 790 C C . LEU A 1 99 ? 6.047 -5.306 -7.505 1.00 97.44 99 LEU A C 1
ATOM 792 O O . LEU A 1 99 ? 5.675 -6.189 -8.278 1.00 97.44 99 LEU A O 1
ATOM 796 N N . PHE A 1 100 ? 6.856 -5.533 -6.468 1.00 97.81 100 PHE A N 1
ATOM 797 C CA . PHE A 1 100 ? 7.425 -6.844 -6.164 1.00 97.81 100 PHE A CA 1
ATOM 798 C C . PHE A 1 100 ? 6.333 -7.917 -6.110 1.00 97.81 100 PHE A C 1
ATOM 800 O O . PHE A 1 100 ? 6.438 -8.968 -6.742 1.00 97.81 100 PHE A O 1
ATOM 807 N N . PHE A 1 101 ? 5.253 -7.643 -5.376 1.00 97.19 101 PHE A N 1
ATOM 808 C CA . PHE A 1 101 ? 4.184 -8.613 -5.206 1.00 97.19 101 PHE A CA 1
ATOM 809 C C . PHE A 1 101 ? 3.344 -8.802 -6.470 1.00 97.19 101 PHE A C 1
ATOM 811 O O . PHE A 1 101 ? 2.947 -9.927 -6.753 1.00 97.19 101 PHE A O 1
ATOM 818 N N . SER A 1 102 ? 3.119 -7.751 -7.263 1.00 95.38 102 SER A N 1
ATOM 819 C CA . SER A 1 102 ? 2.403 -7.864 -8.541 1.00 95.38 102 SER A CA 1
ATOM 820 C C . SER A 1 102 ? 3.102 -8.823 -9.512 1.00 95.38 102 SER A C 1
ATOM 822 O O . SER A 1 102 ? 2.443 -9.634 -10.164 1.00 95.38 102 SER A O 1
ATOM 824 N N . GLU A 1 103 ? 4.440 -8.810 -9.539 1.00 93.12 103 GLU A N 1
ATOM 825 C CA . GLU A 1 103 ? 5.241 -9.731 -10.351 1.00 93.12 103 GLU A CA 1
ATOM 826 C C . GLU A 1 103 ? 5.131 -11.177 -9.848 1.00 93.12 103 GLU A C 1
ATOM 828 O O . GLU A 1 103 ? 5.012 -12.109 -10.645 1.00 93.12 103 GLU A O 1
ATOM 833 N N . VAL A 1 104 ? 5.124 -11.374 -8.525 1.00 92.88 104 VAL A N 1
ATOM 834 C CA . VAL A 1 104 ? 4.947 -12.696 -7.899 1.00 92.88 104 VAL A CA 1
ATOM 835 C C . VAL A 1 104 ? 3.542 -13.247 -8.141 1.00 92.88 104 VAL A C 1
ATOM 837 O O . VAL A 1 104 ? 3.386 -14.433 -8.430 1.00 92.88 104 VAL A O 1
ATOM 840 N N . LEU A 1 105 ? 2.524 -12.396 -8.019 1.00 92.31 105 LEU A N 1
ATOM 841 C CA . LEU A 1 105 ? 1.118 -12.762 -8.136 1.00 92.31 105 LEU A CA 1
ATOM 842 C C . LEU A 1 105 ? 0.743 -13.182 -9.568 1.00 92.31 105 LEU A C 1
ATOM 844 O O . LEU A 1 105 ? -0.191 -13.965 -9.739 1.00 92.31 105 LEU A O 1
ATOM 848 N N . GLN A 1 106 ? 1.448 -12.670 -10.585 1.00 87.88 106 GLN A N 1
ATOM 849 C CA . GLN A 1 106 ? 1.166 -12.912 -12.011 1.00 87.88 106 GLN A CA 1
ATOM 850 C C . GLN A 1 106 ? -0.296 -12.625 -12.406 1.00 87.88 106 GLN A C 1
ATOM 852 O O . GLN A 1 106 ? -0.837 -13.222 -13.337 1.00 87.88 106 GLN A O 1
ATOM 857 N N . SER A 1 107 ? -0.957 -11.713 -11.692 1.00 85.06 107 SER A N 1
ATOM 858 C CA . SER A 1 107 ? -2.311 -11.251 -11.997 1.00 85.06 107 SER A CA 1
ATOM 859 C C . SER A 1 107 ? -2.474 -9.782 -11.614 1.00 85.06 107 SER A C 1
ATOM 861 O O . SER A 1 107 ? -1.621 -9.215 -10.929 1.00 85.06 107 SER A O 1
ATOM 863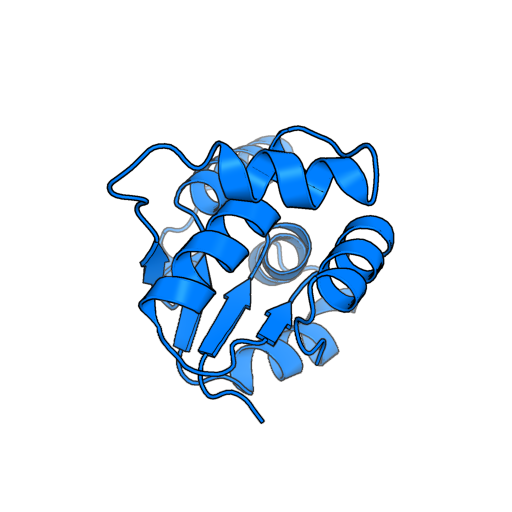 N N . GLU A 1 108 ? -3.549 -9.151 -12.089 1.00 89.19 108 GLU A N 1
ATOM 864 C CA . GLU A 1 108 ? -3.837 -7.756 -11.758 1.00 89.19 108 GLU A CA 1
ATOM 865 C C . GLU A 1 108 ? -4.060 -7.578 -10.252 1.00 89.19 108 GLU A C 1
ATOM 867 O O . GLU A 1 108 ? -4.768 -8.357 -9.609 1.00 89.19 108 GLU A O 1
ATOM 872 N N . MET A 1 109 ? -3.503 -6.498 -9.712 1.00 96.00 109 MET A N 1
ATOM 873 C CA . MET A 1 109 ? -3.682 -6.065 -8.332 1.00 96.00 109 MET A CA 1
ATOM 874 C C . MET A 1 109 ? -4.002 -4.573 -8.330 1.00 96.00 109 MET A C 1
ATOM 876 O O . MET A 1 109 ? -3.293 -3.803 -8.970 1.00 96.00 109 MET A O 1
ATOM 880 N N . ALA A 1 110 ? -5.056 -4.166 -7.624 1.00 97.19 110 ALA A N 1
ATOM 881 C CA . ALA A 1 110 ? -5.374 -2.751 -7.439 1.00 97.19 110 ALA A CA 1
ATOM 882 C C . ALA A 1 110 ? -4.443 -2.102 -6.402 1.00 97.19 110 ALA A C 1
ATOM 884 O O . ALA A 1 110 ? -3.910 -2.791 -5.532 1.00 97.19 110 ALA A O 1
ATOM 885 N N . PHE A 1 111 ? -4.293 -0.780 -6.452 1.00 97.19 111 PHE A N 1
ATOM 886 C CA . PHE A 1 111 ? -3.590 -0.009 -5.425 1.00 97.19 111 PHE A CA 1
ATOM 887 C C . PHE A 1 111 ? -4.555 0.994 -4.784 1.00 97.19 111 PHE A C 1
ATOM 889 O O . PHE A 1 111 ? -5.161 1.808 -5.479 1.00 97.19 111 PHE A O 1
ATOM 896 N N . ILE A 1 112 ? -4.724 0.920 -3.463 1.00 95.50 112 ILE A N 1
ATOM 897 C CA . ILE A 1 112 ? -5.638 1.770 -2.696 1.00 95.50 112 ILE A CA 1
ATOM 898 C C . ILE A 1 112 ? -4.819 2.729 -1.838 1.00 95.50 112 ILE A C 1
ATOM 900 O O . ILE A 1 112 ? -4.058 2.312 -0.967 1.00 95.50 112 ILE A O 1
ATOM 904 N N . THR A 1 113 ? -5.021 4.017 -2.091 1.00 94.50 113 THR A N 1
ATOM 905 C CA . THR A 1 113 ? -4.420 5.134 -1.363 1.00 94.50 113 THR A CA 1
ATOM 906 C C . THR A 1 113 ? -5.397 6.312 -1.330 1.00 94.50 113 THR A C 1
ATOM 908 O O . THR A 1 113 ? -6.329 6.379 -2.145 1.00 94.50 113 THR A O 1
ATOM 911 N N . LEU A 1 114 ? -5.215 7.206 -0.359 1.00 92.81 114 LEU A N 1
ATOM 912 C CA . LEU A 1 114 ? -5.822 8.540 -0.303 1.00 92.81 114 LEU A CA 1
ATOM 913 C C . LEU A 1 114 ? -4.790 9.646 -0.588 1.00 92.81 114 LEU A C 1
ATOM 915 O O . LEU A 1 114 ? -5.131 10.826 -0.573 1.00 92.81 114 LEU A O 1
ATOM 919 N N . ASP A 1 115 ? -3.532 9.281 -0.835 1.00 93.56 115 ASP A N 1
ATOM 920 C CA . ASP A 1 115 ? -2.459 10.206 -1.168 1.00 93.56 115 ASP A CA 1
ATOM 921 C C . ASP A 1 115 ? -2.412 10.452 -2.682 1.00 93.56 115 ASP A C 1
ATOM 923 O O . ASP A 1 115 ? -2.045 9.571 -3.457 1.00 93.56 115 ASP A O 1
ATOM 927 N N . GLU A 1 116 ? -2.770 11.662 -3.119 1.00 94.25 116 GLU A N 1
ATOM 928 C CA . GLU A 1 116 ? -2.872 12.005 -4.548 1.00 94.25 116 GLU A CA 1
ATOM 929 C C . GLU A 1 116 ? -1.544 11.841 -5.307 1.00 94.25 116 GLU A C 1
ATOM 931 O O . GLU A 1 116 ? -1.521 11.434 -6.476 1.00 94.25 116 GLU A O 1
ATOM 936 N N . GLN A 1 117 ? -0.418 12.138 -4.648 1.00 94.75 117 GLN A N 1
ATOM 937 C CA . GLN A 1 117 ? 0.898 12.007 -5.266 1.00 94.75 117 GLN A CA 1
ATOM 938 C C . GLN A 1 117 ? 1.239 10.527 -5.459 1.00 94.75 117 GLN A C 1
ATOM 940 O O . GLN A 1 117 ? 1.677 10.126 -6.537 1.00 94.75 117 GLN A O 1
ATOM 945 N N . GLN A 1 118 ? 0.999 9.704 -4.440 1.00 96.00 118 GLN A N 1
ATOM 946 C CA . GLN A 1 118 ? 1.209 8.263 -4.522 1.00 96.00 118 GLN A CA 1
ATOM 947 C C . GLN A 1 118 ? 0.249 7.592 -5.506 1.00 96.00 118 GLN A C 1
ATOM 949 O O . GLN A 1 118 ? 0.665 6.693 -6.233 1.00 96.00 118 GLN A O 1
ATOM 954 N N . GLU A 1 119 ? -1.004 8.047 -5.576 1.00 96.62 119 GLU A N 1
ATOM 955 C CA . GLU A 1 119 ? -1.990 7.573 -6.546 1.00 96.62 119 GLU A CA 1
ATOM 956 C C . GLU A 1 119 ? -1.508 7.809 -7.978 1.00 96.62 119 GLU A C 1
ATOM 958 O O . GLU A 1 119 ? -1.570 6.908 -8.814 1.00 96.62 119 GLU A O 1
ATOM 963 N N . THR A 1 120 ? -0.991 9.008 -8.253 1.00 97.19 120 THR A N 1
ATOM 964 C CA . THR A 1 120 ? -0.454 9.365 -9.571 1.00 97.19 120 THR A CA 1
ATOM 965 C C . THR A 1 120 ? 0.672 8.413 -9.969 1.00 97.19 120 THR A C 1
ATOM 967 O O . THR A 1 120 ? 0.624 7.815 -11.044 1.00 97.19 120 THR A O 1
ATOM 970 N N . VAL A 1 121 ? 1.632 8.183 -9.068 1.00 97.88 121 VAL A N 1
ATOM 971 C CA . VAL A 1 121 ? 2.741 7.253 -9.324 1.00 97.88 121 VAL A CA 1
ATOM 972 C C . VAL A 1 121 ? 2.239 5.815 -9.484 1.00 97.88 121 VAL A C 1
ATOM 974 O O . VAL A 1 121 ? 2.684 5.109 -10.385 1.00 97.88 121 VAL A O 1
ATOM 977 N N . ALA A 1 122 ? 1.275 5.372 -8.674 1.00 97.69 122 ALA A N 1
ATOM 978 C CA . ALA A 1 122 ? 0.685 4.041 -8.801 1.00 97.69 122 ALA A CA 1
ATOM 979 C C . ALA A 1 122 ? 0.001 3.835 -10.167 1.00 97.69 122 ALA A C 1
ATOM 981 O O . ALA A 1 122 ? 0.189 2.789 -10.793 1.00 97.69 122 ALA A O 1
ATOM 982 N N . ARG A 1 123 ? -0.736 4.836 -10.669 1.00 97.50 123 ARG A N 1
ATOM 983 C CA . ARG A 1 123 ? -1.338 4.800 -12.015 1.00 97.50 123 ARG A CA 1
ATOM 984 C C . ARG A 1 123 ? -0.275 4.685 -13.103 1.00 97.50 123 ARG A C 1
ATOM 986 O O . ARG A 1 123 ? -0.429 3.870 -14.009 1.00 97.50 123 ARG A O 1
ATOM 993 N N . GLU A 1 124 ? 0.797 5.467 -13.011 1.00 97.81 124 GLU A N 1
ATOM 994 C CA . GLU A 1 124 ? 1.899 5.430 -13.983 1.00 97.81 124 GLU A CA 1
ATOM 995 C C . GLU A 1 124 ? 2.670 4.104 -13.959 1.00 97.81 124 GLU A C 1
ATOM 997 O O . GLU A 1 124 ? 3.101 3.615 -15.003 1.00 97.81 124 GLU A O 1
ATOM 1002 N N . LEU A 1 125 ? 2.761 3.461 -12.793 1.00 96.88 125 LEU A N 1
ATOM 1003 C CA . LEU A 1 125 ? 3.298 2.105 -12.644 1.00 96.88 125 LEU A CA 1
ATOM 1004 C C . LEU A 1 125 ? 2.365 1.010 -13.187 1.00 96.88 125 LEU A C 1
ATOM 1006 O O . LEU A 1 125 ? 2.777 -0.148 -13.275 1.00 96.88 125 LEU A O 1
ATOM 1010 N N . GLY A 1 126 ? 1.136 1.362 -13.575 1.00 96.44 126 GLY A N 1
ATOM 1011 C CA . GLY A 1 126 ? 0.162 0.458 -14.182 1.00 96.44 126 GLY A CA 1
ATOM 1012 C C . GLY A 1 126 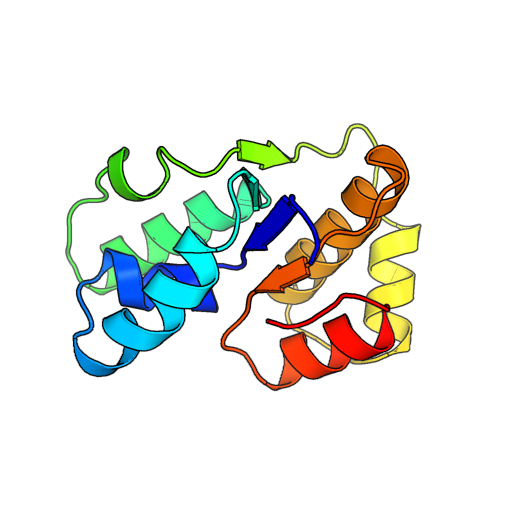? -0.830 -0.171 -13.204 1.00 96.44 126 GLY A C 1
ATOM 1013 O O . GLY A 1 126 ? -1.542 -1.098 -13.592 1.00 96.44 126 GLY A O 1
ATOM 1014 N N . PHE A 1 127 ? -0.914 0.305 -11.959 1.00 96.94 127 PHE A N 1
ATOM 1015 C CA . PHE A 1 127 ? -1.906 -0.194 -11.008 1.00 96.94 127 PHE A CA 1
ATOM 1016 C C . PHE A 1 127 ? -3.301 0.395 -11.285 1.00 96.94 127 PHE A C 1
ATOM 1018 O O . PHE A 1 127 ? -3.449 1.615 -11.408 1.00 96.94 127 PHE A O 1
ATOM 1025 N N . PRO A 1 128 ? -4.361 -0.434 -11.316 1.00 95.94 128 PRO A N 1
ATOM 1026 C CA . PRO A 1 128 ? -5.735 0.043 -11.233 1.00 95.94 128 PRO A CA 1
ATOM 1027 C C . PRO A 1 128 ? -5.992 0.763 -9.902 1.00 95.94 128 PRO A C 1
ATOM 1029 O O . PRO A 1 128 ? -5.678 0.225 -8.838 1.00 95.94 128 PRO A O 1
ATOM 1032 N N . ILE A 1 129 ? -6.628 1.937 -9.963 1.00 94.00 129 ILE A N 1
ATOM 1033 C CA . ILE A 1 129 ? -7.078 2.693 -8.786 1.00 94.00 129 ILE A CA 1
ATOM 1034 C C . ILE A 1 129 ? -8.610 2.604 -8.694 1.00 94.00 129 ILE A C 1
ATOM 1036 O O . ILE A 1 129 ? -9.282 3.056 -9.627 1.00 94.00 129 ILE A O 1
ATOM 1040 N N . PRO A 1 130 ? -9.165 1.994 -7.632 1.00 87.56 130 PRO A N 1
ATOM 1041 C CA . PRO A 1 130 ? -10.608 1.871 -7.427 1.00 87.56 130 PRO A CA 1
ATOM 1042 C C . PRO A 1 130 ? -11.236 3.120 -6.808 1.00 87.56 130 PRO A C 1
ATOM 1044 O O . PRO A 1 130 ? -10.485 3.948 -6.249 1.00 87.56 130 PRO A O 1
#

Sequence (130 aa):
MPLVAYVDPSALIPEVLGEELFQSSTRRRLDAFPHLMSSDFLEAELRVAFKREQEDFDTSSVSSIAWIFPNRRMDAEMARVLEISELSPARVWHLATALFFSEVLQSEMAFITLDEQQETVARELGFPIP

Radius of gyration: 14.07 Å; chains: 1; bounding box: 35×25×37 Å

pLDDT: mean 91.61, std 8.31, range [59.19, 98.5]

Secondary structure (DSSP, 8-state):
--SEEEE-HHHHHHHHTT-HHHHHHHHHHHHT-SEEEEETHHHHHHHHHHHHHT----GGGGTTEEEE--SS--HHHHHHHHHH----HHHHHHHHHHHHHHHHHTS-EEEE-S-HHHHHHHHHTT----